Protein AF-A0A126R5C7-F1 (afdb_monomer_lite)

Structure (mmCIF, N/CA/C/O backbone):
data_AF-A0A126R5C7-F1
#
_entry.id   AF-A0A126R5C7-F1
#
loop_
_atom_site.group_PDB
_atom_site.id
_atom_site.type_symbol
_atom_site.label_atom_id
_atom_site.label_alt_id
_atom_site.label_comp_id
_atom_site.label_asym_id
_atom_site.label_entity_id
_atom_site.label_seq_id
_atom_site.pdbx_PDB_ins_code
_atom_site.Cartn_x
_atom_site.Cartn_y
_atom_site.Cartn_z
_atom_site.occupancy
_atom_site.B_iso_or_equiv
_atom_site.auth_seq_id
_atom_site.auth_comp_id
_atom_site.auth_asym_id
_atom_site.auth_atom_id
_atom_site.pdbx_PDB_model_num
ATOM 1 N N . MET A 1 1 ? -19.199 31.320 -38.779 1.00 35.53 1 MET A N 1
ATOM 2 C CA . MET A 1 1 ? -18.948 30.422 -37.627 1.00 35.53 1 MET A CA 1
ATOM 3 C C . MET A 1 1 ? -18.431 29.076 -38.132 1.00 35.53 1 MET A C 1
ATOM 5 O O . MET A 1 1 ? -19.182 28.432 -38.854 1.00 35.53 1 MET A O 1
ATOM 9 N N . PRO A 1 2 ? -17.213 28.617 -37.789 1.00 44.22 2 PRO A N 1
ATOM 10 C CA . PRO A 1 2 ? -16.812 27.230 -38.011 1.00 44.22 2 PRO A CA 1
ATOM 11 C C . PRO A 1 2 ? -16.897 26.415 -36.708 1.00 44.22 2 PRO A C 1
ATOM 13 O O . PRO A 1 2 ? -16.431 26.849 -35.654 1.00 44.22 2 PRO A O 1
ATOM 16 N N . LYS A 1 3 ? -17.504 25.223 -36.772 1.00 55.66 3 LYS A N 1
ATOM 17 C CA . LYS A 1 3 ? -17.557 24.264 -35.657 1.00 55.66 3 LYS A CA 1
ATOM 18 C C . 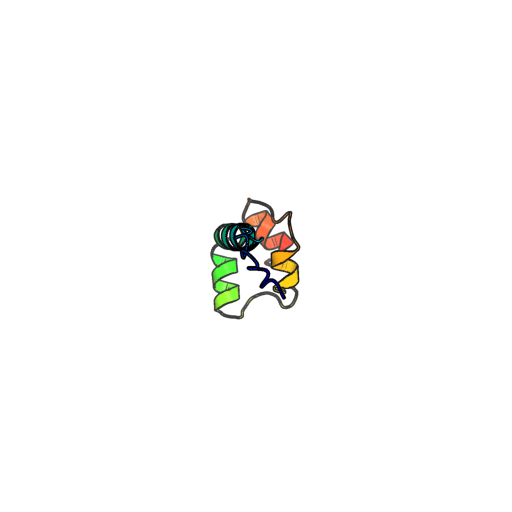LYS A 1 3 ? -16.217 23.528 -35.558 1.00 55.66 3 LYS A C 1
ATOM 20 O O . LYS A 1 3 ? -15.888 22.720 -36.421 1.00 55.66 3 LYS A O 1
ATOM 25 N N . ILE A 1 4 ? -15.455 23.792 -34.499 1.00 57.88 4 ILE A N 1
ATOM 26 C CA . ILE A 1 4 ? -14.228 23.055 -34.171 1.00 57.88 4 ILE A CA 1
ATOM 27 C C . ILE A 1 4 ? -14.625 21.680 -33.623 1.00 57.88 4 ILE A C 1
ATOM 29 O O . ILE A 1 4 ? -15.132 21.558 -32.508 1.00 57.88 4 ILE A O 1
ATOM 33 N N . VAL A 1 5 ? -14.396 20.633 -34.414 1.00 57.66 5 VAL A N 1
ATOM 34 C CA . VAL A 1 5 ? -14.580 19.242 -33.990 1.00 57.66 5 VAL A CA 1
ATOM 35 C C . VAL A 1 5 ? -13.357 18.838 -33.168 1.00 57.66 5 VAL A C 1
ATOM 37 O O . VAL A 1 5 ? -12.299 18.508 -33.701 1.00 57.66 5 VAL A O 1
ATOM 40 N N . ARG A 1 6 ? -13.474 18.909 -31.840 1.00 59.94 6 ARG A N 1
ATOM 41 C CA . ARG A 1 6 ? -12.413 18.490 -30.919 1.00 59.94 6 ARG A CA 1
ATOM 42 C C . ARG A 1 6 ? -12.312 16.963 -30.939 1.00 59.94 6 ARG A C 1
ATOM 44 O O . ARG A 1 6 ? -13.077 16.282 -30.263 1.00 59.94 6 ARG A O 1
ATOM 51 N N . ARG A 1 7 ? -11.367 16.415 -31.715 1.00 57.62 7 ARG A N 1
ATOM 52 C CA . ARG A 1 7 ? -10.946 15.010 -31.583 1.00 57.62 7 ARG A CA 1
ATOM 53 C C . ARG A 1 7 ? -10.500 14.793 -30.138 1.00 57.62 7 ARG A C 1
ATOM 55 O O . ARG A 1 7 ? -9.481 15.341 -29.720 1.00 57.62 7 ARG A O 1
ATOM 62 N N . TYR A 1 8 ? -11.238 13.984 -29.383 1.00 45.25 8 TYR A N 1
ATOM 63 C CA . TYR A 1 8 ? -10.705 13.382 -28.167 1.00 45.25 8 TYR A CA 1
ATOM 64 C C . TYR A 1 8 ? -9.585 12.432 -28.592 1.00 45.25 8 TYR A C 1
ATOM 66 O O . TYR A 1 8 ? -9.812 11.287 -28.984 1.00 45.25 8 TYR A O 1
ATOM 74 N N . SER A 1 9 ? -8.361 12.956 -28.579 1.00 50.81 9 SER A N 1
ATOM 75 C CA . SER A 1 9 ? -7.156 12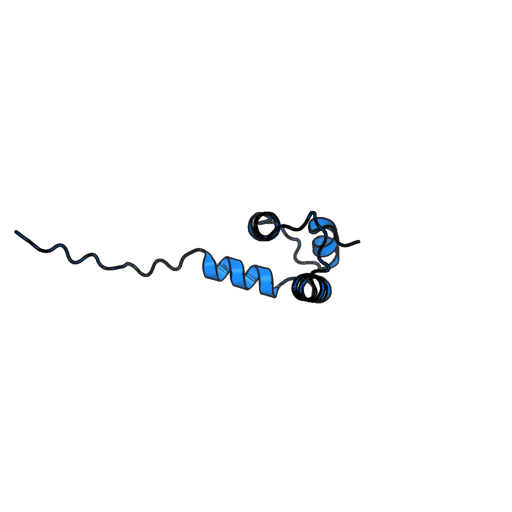.144 -28.623 1.00 50.81 9 SER A CA 1
ATOM 76 C C . SER A 1 9 ? -7.267 11.139 -27.480 1.00 50.81 9 SER A C 1
ATOM 78 O O . SER A 1 9 ? -7.375 11.542 -26.320 1.00 50.81 9 SER A O 1
ATOM 80 N N . HIS A 1 10 ? -7.319 9.844 -27.801 1.00 56.19 10 HIS A N 1
ATOM 81 C CA . HIS A 1 10 ? -7.252 8.773 -26.811 1.00 56.19 10 HIS A CA 1
ATOM 82 C C . HIS A 1 10 ? -5.835 8.762 -26.235 1.00 56.19 10 HIS A C 1
ATOM 84 O O . HIS A 1 10 ? -5.004 7.918 -26.568 1.00 56.19 10 HIS A O 1
ATOM 90 N N . SER A 1 11 ? -5.526 9.740 -25.387 1.00 48.31 11 SER A N 1
ATOM 91 C CA . SER A 1 11 ? -4.344 9.682 -24.553 1.00 48.31 11 SER A CA 1
ATOM 92 C C . SER A 1 11 ? -4.540 8.486 -23.627 1.00 48.31 11 SER A C 1
ATOM 94 O O . SER A 1 11 ? -5.435 8.462 -22.781 1.00 48.31 11 SER A O 1
ATOM 96 N N . LYS A 1 12 ? -3.735 7.434 -23.807 1.00 54.22 12 LYS A N 1
ATOM 97 C CA . LYS A 1 12 ? -3.651 6.348 -22.828 1.00 54.22 12 LYS A CA 1
ATOM 98 C C . LYS A 1 12 ? -3.107 6.944 -21.530 1.00 54.22 12 LYS A C 1
ATOM 100 O O . LYS A 1 12 ? -1.901 7.002 -21.311 1.00 54.22 12 LYS A O 1
ATOM 105 N N . GLY A 1 13 ? 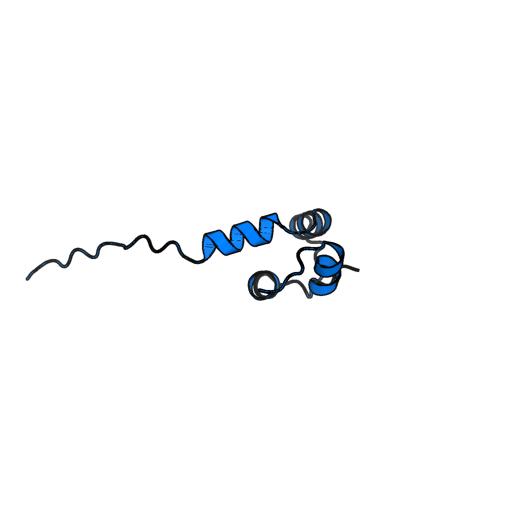-4.005 7.448 -20.689 1.00 56.72 13 GLY A N 1
ATOM 106 C CA . GLY A 1 13 ? -3.668 8.035 -19.402 1.00 56.72 13 GLY A CA 1
ATOM 107 C C . GLY A 1 13 ? -3.006 7.016 -18.460 1.00 56.72 13 GLY A C 1
ATOM 108 O O . GLY A 1 13 ? -2.972 5.812 -18.742 1.00 56.72 13 GLY A O 1
ATOM 109 N N . PRO A 1 14 ? -2.507 7.462 -17.294 1.00 58.78 14 PRO A N 1
ATOM 110 C CA . PRO A 1 14 ? -1.729 6.658 -16.341 1.00 58.78 14 PRO A CA 1
ATOM 111 C C . PRO A 1 14 ? -2.464 5.447 -15.733 1.00 58.78 14 PRO A C 1
ATOM 113 O O . PRO A 1 14 ? -1.882 4.740 -14.914 1.00 58.78 14 PRO A O 1
ATOM 116 N N . ALA A 1 15 ? -3.717 5.186 -16.116 1.00 60.06 15 ALA A N 1
ATOM 117 C CA . ALA A 1 15 ? -4.531 4.074 -15.630 1.00 60.06 15 ALA A CA 1
ATOM 118 C C . ALA A 1 15 ? -3.845 2.707 -15.808 1.00 60.06 15 ALA A C 1
ATOM 120 O O . ALA A 1 15 ? -3.808 1.924 -14.865 1.00 60.06 15 ALA A O 1
ATOM 121 N N . HIS A 1 16 ? -3.204 2.456 -16.954 1.00 60.72 16 HIS A N 1
ATOM 122 C CA . HIS A 1 16 ? -2.524 1.181 -17.226 1.00 60.72 16 HIS A CA 1
ATOM 123 C C . HIS A 1 16 ? -1.376 0.892 -16.240 1.00 60.72 16 HIS A C 1
ATOM 125 O O . HIS A 1 16 ? -1.262 -0.216 -15.723 1.00 60.72 16 HIS A O 1
ATOM 131 N N . LYS A 1 17 ? -0.566 1.907 -15.899 1.00 61.75 17 LYS A N 1
ATOM 132 C CA . LYS A 1 17 ? 0.521 1.765 -14.912 1.00 61.75 17 LYS A CA 1
ATOM 133 C C . LYS A 1 17 ? -0.011 1.550 -13.496 1.00 61.75 17 LYS A C 1
ATOM 135 O O . LYS A 1 17 ? 0.662 0.922 -12.689 1.00 61.75 17 LYS A O 1
ATOM 140 N N . ARG A 1 18 ? -1.198 2.081 -13.181 1.00 64.44 18 ARG A N 1
ATOM 141 C CA . ARG A 1 18 ? -1.846 1.903 -11.872 1.00 64.44 18 ARG A CA 1
ATOM 142 C C . ARG A 1 18 ? -2.368 0.479 -11.703 1.00 64.44 18 ARG A C 1
ATOM 144 O O . ARG A 1 18 ? -2.107 -0.121 -10.671 1.00 64.44 18 ARG A O 1
ATOM 151 N N . VAL A 1 19 ? -3.025 -0.066 -12.727 1.00 68.25 19 VAL A N 1
ATOM 152 C CA . VAL A 1 19 ? -3.530 -1.449 -12.716 1.00 68.25 19 VAL A CA 1
ATOM 153 C C . VAL A 1 19 ? -2.381 -2.452 -12.614 1.00 68.25 19 VAL A C 1
ATOM 155 O O . VAL A 1 19 ? -2.427 -3.334 -11.765 1.00 68.25 19 VAL A O 1
ATOM 158 N N . ALA A 1 20 ? -1.309 -2.268 -13.395 1.00 65.94 20 ALA A N 1
ATOM 159 C CA . ALA A 1 20 ? -0.144 -3.150 -13.333 1.00 65.94 20 ALA A CA 1
ATOM 160 C C . ALA A 1 20 ? 0.479 -3.197 -11.927 1.00 65.94 20 ALA A C 1
ATOM 162 O O . ALA A 1 20 ? 0.739 -4.274 -11.413 1.00 65.94 20 ALA A O 1
ATOM 163 N N . ARG A 1 21 ? 0.659 -2.050 -11.255 1.00 68.12 21 ARG A N 1
ATOM 164 C CA . ARG A 1 21 ? 1.229 -2.016 -9.893 1.00 68.12 21 ARG A CA 1
ATOM 165 C C . ARG A 1 21 ? 0.377 -2.737 -8.857 1.00 68.12 21 ARG A C 1
ATOM 167 O O . ARG A 1 21 ? 0.934 -3.352 -7.960 1.00 68.12 21 ARG A O 1
ATOM 174 N N . LEU A 1 22 ? -0.947 -2.650 -8.977 1.00 71.12 22 LEU A N 1
ATOM 175 C CA . LEU A 1 22 ? -1.855 -3.369 -8.085 1.00 71.12 22 LEU A CA 1
ATOM 176 C C . LEU A 1 22 ? -1.764 -4.884 -8.298 1.00 71.12 22 LEU A C 1
ATOM 178 O O . LEU A 1 22 ? -1.795 -5.626 -7.324 1.00 71.12 22 LEU A O 1
ATOM 182 N N . ALA A 1 23 ? -1.582 -5.334 -9.543 1.00 72.44 23 ALA A N 1
ATOM 183 C CA . ALA A 1 23 ? -1.426 -6.752 -9.867 1.00 72.44 23 ALA A CA 1
ATOM 184 C C . ALA A 1 23 ? -0.121 -7.377 -9.327 1.00 72.44 23 ALA A C 1
ATOM 186 O O . ALA A 1 23 ? -0.048 -8.593 -9.196 1.00 72.44 23 ALA A O 1
ATOM 187 N N . PHE A 1 24 ? 0.895 -6.567 -8.999 1.00 81.31 24 PHE A N 1
ATOM 188 C CA . PHE A 1 24 ? 2.174 -7.035 -8.443 1.00 81.31 24 PHE A CA 1
ATOM 189 C C . PHE A 1 24 ? 2.264 -6.954 -6.914 1.00 81.31 24 PHE A C 1
ATOM 191 O O . PHE A 1 24 ? 3.338 -7.198 -6.361 1.00 81.31 24 PHE A O 1
ATOM 198 N N . LEU A 1 25 ? 1.178 -6.604 -6.221 1.00 88.75 25 LEU A N 1
ATOM 199 C CA . LEU A 1 25 ? 1.165 -6.632 -4.761 1.00 88.75 25 LEU A CA 1
ATOM 200 C C . LEU A 1 25 ? 1.210 -8.067 -4.229 1.00 88.75 25 LEU A C 1
ATOM 202 O O . LEU A 1 25 ? 0.647 -8.986 -4.822 1.00 88.75 25 LEU A O 1
ATOM 206 N N . ALA A 1 26 ? 1.853 -8.242 -3.076 1.00 91.69 26 ALA A N 1
ATOM 207 C CA . ALA A 1 26 ? 1.837 -9.493 -2.340 1.00 91.69 26 ALA A CA 1
ATOM 208 C C . ALA A 1 26 ? 0.378 -9.912 -2.041 1.00 91.69 26 ALA A C 1
ATOM 210 O O . ALA A 1 26 ? -0.427 -9.055 -1.655 1.00 91.69 26 ALA A O 1
ATOM 211 N N . PRO A 1 27 ? 0.016 -11.200 -2.196 1.00 91.75 27 PRO A N 1
ATOM 212 C CA . PRO A 1 27 ? -1.374 -11.645 -2.068 1.00 91.75 27 PRO A CA 1
ATOM 213 C C . PRO A 1 27 ? -2.031 -11.288 -0.730 1.00 91.75 27 PRO A C 1
ATOM 215 O O . PRO A 1 27 ? -3.178 -10.859 -0.697 1.00 91.75 27 PRO A O 1
ATOM 218 N N . ASP A 1 28 ? -1.293 -11.392 0.374 1.00 93.81 28 ASP A N 1
ATOM 219 C CA . ASP A 1 28 ? -1.761 -11.049 1.719 1.00 93.81 28 ASP A CA 1
ATOM 220 C C . ASP A 1 28 ? -2.073 -9.555 1.886 1.00 93.81 28 ASP A C 1
ATOM 222 O O . ASP A 1 28 ? -3.008 -9.199 2.601 1.00 93.81 28 ASP A O 1
ATOM 226 N N . ILE A 1 29 ? -1.350 -8.681 1.180 1.00 91.81 29 ILE A N 1
ATOM 227 C CA . ILE A 1 29 ? -1.626 -7.239 1.159 1.00 91.81 29 ILE A CA 1
ATOM 228 C C . ILE A 1 29 ? -2.931 -6.965 0.412 1.00 91.81 29 ILE A C 1
ATOM 230 O O . ILE A 1 29 ? -3.739 -6.160 0.874 1.00 91.81 29 ILE A O 1
ATOM 234 N N . ILE A 1 30 ? -3.160 -7.640 -0.720 1.00 90.94 30 ILE A N 1
ATOM 235 C CA . ILE A 1 30 ? -4.419 -7.526 -1.470 1.00 90.94 30 ILE A CA 1
ATOM 236 C C . ILE A 1 30 ? -5.583 -7.980 -0.586 1.00 90.94 30 ILE A C 1
ATOM 238 O O . ILE A 1 30 ? -6.551 -7.236 -0.443 1.00 90.94 30 ILE A O 1
ATOM 242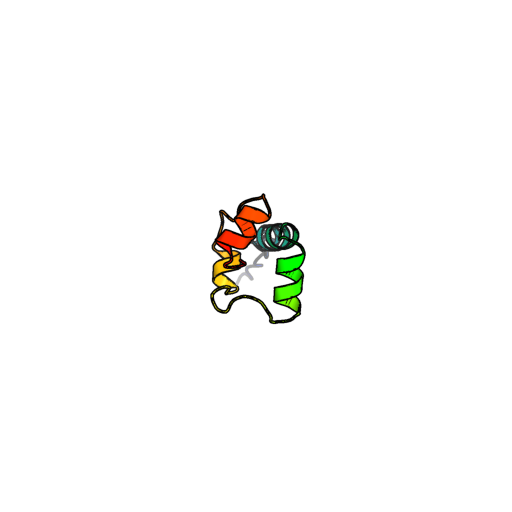 N N . SER A 1 31 ? -5.465 -9.141 0.062 1.00 93.56 31 SER A N 1
ATOM 243 C CA . SER A 1 31 ? -6.493 -9.647 0.976 1.00 93.56 31 SER A CA 1
ATOM 244 C C . SER A 1 31 ? -6.758 -8.681 2.128 1.00 93.56 31 SER A C 1
ATOM 246 O O . SER A 1 31 ? -7.906 -8.350 2.389 1.00 93.56 31 SER A O 1
ATOM 248 N N . ALA A 1 32 ? -5.721 -8.141 2.773 1.00 92.75 32 ALA A N 1
ATOM 249 C CA . ALA A 1 32 ? -5.903 -7.170 3.848 1.00 92.75 32 ALA A CA 1
ATOM 250 C C . ALA A 1 32 ? -6.601 -5.885 3.379 1.00 92.75 32 ALA A C 1
ATOM 252 O O . ALA A 1 32 ? -7.391 -5.328 4.133 1.00 92.75 32 ALA A O 1
ATOM 253 N N . ILE A 1 33 ? -6.344 -5.428 2.148 1.00 90.81 33 ILE A N 1
ATOM 254 C CA . ILE A 1 33 ? -7.049 -4.277 1.569 1.00 90.81 33 ILE A CA 1
ATOM 255 C C . ILE A 1 33 ? -8.532 -4.592 1.347 1.00 90.81 33 ILE A C 1
ATOM 257 O O . ILE A 1 33 ? -9.388 -3.772 1.673 1.00 90.81 33 ILE A O 1
ATOM 261 N N . LEU A 1 34 ? -8.835 -5.763 0.783 1.00 90.06 34 LEU A N 1
ATOM 262 C CA . LEU A 1 34 ? -10.212 -6.193 0.522 1.00 90.06 34 LEU A CA 1
ATOM 263 C C . LEU A 1 34 ? -10.995 -6.423 1.821 1.00 90.06 34 LEU A C 1
ATOM 265 O O . LEU A 1 34 ? -12.168 -6.068 1.894 1.00 90.06 34 LEU A O 1
ATOM 269 N N . ASP A 1 35 ? -10.325 -6.930 2.853 1.00 94.62 35 ASP A N 1
ATOM 270 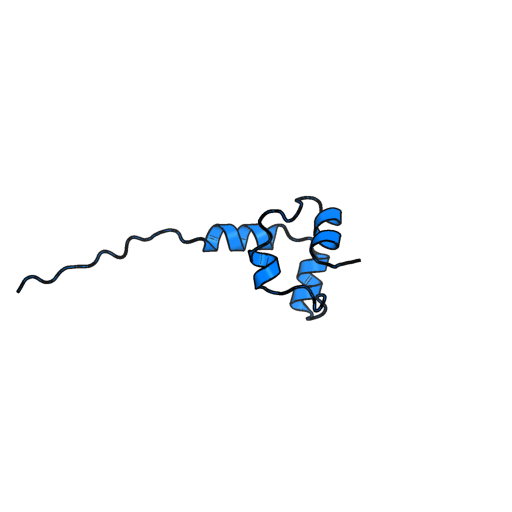C CA . ASP A 1 35 ? -10.900 -7.177 4.176 1.00 94.62 35 ASP A CA 1
ATOM 271 C C . ASP A 1 35 ? -10.994 -5.906 5.042 1.00 94.62 35 ASP A C 1
ATOM 273 O O . ASP A 1 35 ? -11.472 -5.968 6.174 1.00 94.62 35 ASP A O 1
ATOM 277 N N . GLY A 1 36 ? -10.479 -4.759 4.579 1.00 92.56 36 GLY A N 1
ATOM 278 C CA . GLY A 1 36 ? -10.404 -3.532 5.383 1.00 92.56 36 GLY A CA 1
ATOM 279 C C . GLY A 1 36 ? -9.420 -3.606 6.559 1.00 92.56 36 GLY A C 1
ATOM 280 O O . GLY A 1 36 ? -9.484 -2.790 7.477 1.00 92.56 36 GLY A O 1
ATOM 281 N N . ARG A 1 37 ? -8.504 -4.580 6.542 1.00 94.69 37 ARG A N 1
ATOM 282 C CA . ARG A 1 37 ? -7.459 -4.824 7.551 1.00 94.69 37 ARG A CA 1
ATOM 283 C C . ARG A 1 37 ? -6.114 -4.203 7.177 1.00 94.69 37 ARG A C 1
ATOM 285 O O . ARG A 1 37 ? -5.101 -4.518 7.802 1.00 94.69 37 ARG A O 1
ATOM 292 N N . GLN A 1 38 ? -6.059 -3.360 6.144 1.00 92.94 38 GLN A N 1
ATOM 293 C CA . GLN A 1 38 ? -4.817 -2.672 5.819 1.00 92.94 38 GLN A CA 1
ATOM 294 C C . GLN A 1 38 ? -4.374 -1.732 6.958 1.00 92.94 38 GLN A C 1
ATOM 296 O O . GLN A 1 38 ? -5.220 -1.156 7.647 1.00 92.94 38 GLN A O 1
ATOM 301 N N . PRO A 1 39 ? -3.059 -1.502 7.135 1.00 91.06 39 PRO A N 1
ATOM 302 C CA . PRO A 1 39 ? -2.563 -0.514 8.086 1.00 91.06 39 PRO A CA 1
ATOM 303 C C . PRO A 1 39 ? -3.183 0.868 7.841 1.00 91.06 39 PRO A C 1
ATOM 305 O O . PRO A 1 39 ? -3.276 1.310 6.697 1.00 91.06 39 PRO A O 1
ATOM 308 N N . ALA A 1 40 ? -3.515 1.613 8.901 1.00 89.56 40 ALA A N 1
ATOM 309 C CA . ALA A 1 40 ? -4.062 2.975 8.776 1.00 89.56 40 ALA A CA 1
ATOM 310 C C . ALA A 1 40 ? -3.108 3.945 8.046 1.00 89.56 40 ALA A C 1
ATOM 312 O O . ALA A 1 40 ? -3.520 4.952 7.469 1.00 89.56 40 ALA A O 1
ATOM 313 N N . SER A 1 41 ? -1.811 3.630 8.041 1.00 85.12 41 SER A N 1
ATOM 314 C CA . SER A 1 41 ? -0.790 4.357 7.290 1.00 85.12 41 SER A CA 1
ATOM 315 C C . SER A 1 41 ? -0.865 4.110 5.774 1.00 85.12 41 SER A C 1
ATOM 317 O O . SER A 1 41 ? -0.345 4.930 5.010 1.00 85.12 41 SER A O 1
ATOM 319 N N . LEU A 1 42 ? -1.526 3.039 5.316 1.00 87.75 42 LEU A N 1
ATOM 320 C CA . LEU A 1 42 ? -1.690 2.671 3.911 1.00 87.75 42 LEU A CA 1
ATOM 321 C C . LEU A 1 42 ? -2.875 3.411 3.277 1.00 87.75 42 LEU A C 1
ATOM 323 O O . LEU A 1 42 ? -4.011 2.947 3.270 1.00 87.75 42 LEU A O 1
ATOM 327 N N . THR A 1 43 ? -2.598 4.565 2.672 1.00 84.62 43 THR A N 1
ATOM 328 C CA . THR A 1 43 ? -3.614 5.314 1.913 1.00 84.62 43 THR A CA 1
ATOM 329 C C . THR A 1 43 ? -3.534 5.019 0.412 1.00 84.62 43 THR A C 1
ATOM 331 O O . THR A 1 43 ? -2.436 4.770 -0.101 1.00 84.62 43 THR A O 1
ATOM 334 N N . PRO A 1 44 ? -4.637 5.160 -0.354 1.00 78.81 44 PRO A N 1
ATOM 335 C CA . PRO A 1 44 ? -4.611 5.030 -1.815 1.00 78.81 44 PRO A CA 1
ATOM 336 C C . PRO A 1 44 ? -3.577 5.956 -2.463 1.00 78.81 44 PRO A C 1
ATOM 338 O O . PRO A 1 44 ? -2.902 5.595 -3.424 1.00 78.81 44 PRO A O 1
ATOM 341 N N . ARG A 1 45 ? -3.386 7.154 -1.895 1.00 79.75 45 ARG A N 1
ATOM 342 C CA . ARG A 1 45 ? -2.365 8.094 -2.358 1.00 79.75 45 ARG A CA 1
ATOM 343 C C . ARG A 1 45 ? -0.952 7.574 -2.114 1.00 79.75 45 ARG A C 1
ATOM 345 O O . ARG A 1 45 ? -0.121 7.764 -2.994 1.00 79.75 45 ARG A O 1
ATOM 352 N N . ARG A 1 46 ? -0.670 6.930 -0.976 1.00 78.88 46 ARG A N 1
ATOM 353 C CA . ARG A 1 46 ? 0.635 6.291 -0.732 1.00 78.88 46 ARG A CA 1
ATOM 354 C C . ARG A 1 46 ? 0.853 5.121 -1.684 1.00 78.88 46 ARG A C 1
ATOM 356 O O . ARG A 1 46 ? 1.878 5.097 -2.356 1.00 78.88 46 ARG A O 1
ATOM 363 N N . LEU A 1 47 ? -0.143 4.253 -1.849 1.00 80.44 47 LEU A N 1
ATOM 364 C CA . LEU A 1 47 ? -0.077 3.124 -2.780 1.00 80.44 47 LEU A CA 1
ATOM 365 C C . LEU A 1 47 ? 0.226 3.568 -4.222 1.00 80.44 47 LEU A C 1
ATOM 367 O O . LEU A 1 47 ? 1.017 2.952 -4.927 1.00 80.44 47 LEU A O 1
ATOM 371 N N . MET A 1 48 ? -0.359 4.690 -4.650 1.00 76.94 48 MET A N 1
ATOM 372 C CA . MET A 1 48 ? -0.173 5.225 -6.003 1.00 76.94 48 MET A CA 1
ATOM 373 C C . MET A 1 48 ? 1.098 6.071 -6.171 1.00 76.94 48 MET A C 1
ATOM 375 O O . MET A 1 48 ? 1.615 6.158 -7.290 1.00 76.94 48 MET A O 1
ATOM 379 N N . LYS A 1 49 ? 1.582 6.720 -5.099 1.00 71.25 49 LYS A N 1
ATOM 380 C CA . LYS A 1 49 ? 2.772 7.590 -5.116 1.00 71.25 49 LYS A CA 1
ATOM 381 C C . LYS A 1 49 ? 4.083 6.856 -4.890 1.00 71.25 49 LYS A C 1
ATOM 383 O O . LYS A 1 49 ? 5.103 7.368 -5.345 1.00 71.25 49 LYS A O 1
ATOM 388 N N . HIS A 1 50 ? 4.084 5.703 -4.223 1.00 64.88 50 HIS A N 1
ATOM 389 C CA . HIS A 1 50 ? 5.284 4.880 -4.128 1.00 64.88 50 HIS A CA 1
ATOM 390 C C . HIS A 1 50 ? 5.590 4.286 -5.511 1.00 64.88 50 HIS A C 1
ATOM 392 O O . HIS A 1 50 ? 5.226 3.167 -5.846 1.00 64.88 50 HIS A O 1
ATOM 398 N N . ALA A 1 51 ? 6.268 5.069 -6.349 1.00 56.34 51 ALA A N 1
ATO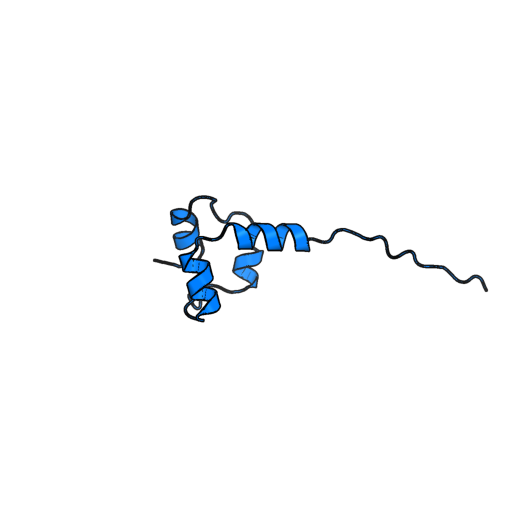M 399 C CA . ALA A 1 51 ? 6.808 4.622 -7.628 1.00 56.34 51 ALA A CA 1
ATOM 400 C C . ALA A 1 51 ? 7.943 3.590 -7.458 1.00 56.34 51 ALA A C 1
ATOM 402 O O . ALA A 1 51 ? 8.381 3.014 -8.446 1.00 56.34 51 ALA A O 1
ATOM 403 N N . ALA A 1 52 ? 8.380 3.344 -6.218 1.00 66.62 52 ALA A N 1
ATOM 404 C CA . ALA A 1 52 ? 9.438 2.416 -5.839 1.00 66.62 52 ALA A CA 1
ATOM 405 C C . ALA A 1 52 ? 8.949 1.398 -4.790 1.00 66.62 52 ALA A C 1
ATOM 407 O O . ALA A 1 52 ? 9.617 1.170 -3.785 1.00 66.62 52 ALA A O 1
ATOM 408 N N . ILE A 1 53 ? 7.751 0.829 -4.973 1.00 74.88 53 ILE A N 1
ATOM 409 C CA . ILE A 1 53 ? 7.394 -0.391 -4.234 1.00 74.88 53 ILE A CA 1
ATOM 410 C C . ILE A 1 53 ? 8.365 -1.490 -4.705 1.00 74.88 53 ILE A C 1
ATOM 412 O O . ILE A 1 53 ? 8.442 -1.714 -5.916 1.00 74.88 53 ILE A O 1
ATOM 416 N N . PRO A 1 54 ? 9.122 -2.143 -3.803 1.00 82.69 54 PRO A N 1
ATOM 417 C CA . PRO A 1 54 ? 10.015 -3.230 -4.188 1.00 82.69 54 PRO A CA 1
ATOM 418 C C . PRO A 1 54 ? 9.256 -4.353 -4.903 1.00 82.69 54 PRO A C 1
ATOM 420 O O . PRO A 1 54 ? 8.094 -4.623 -4.601 1.00 82.69 54 PRO A O 1
ATOM 423 N N . LEU A 1 55 ? 9.898 -5.019 -5.863 1.00 82.88 55 LEU A N 1
ATOM 424 C CA . LEU A 1 55 ? 9.280 -6.164 -6.541 1.00 82.88 55 LEU A CA 1
ATOM 425 C C . LEU A 1 55 ? 9.199 -7.390 -5.622 1.00 82.88 55 LEU A C 1
ATOM 427 O O . LEU A 1 55 ? 8.312 -8.221 -5.791 1.00 82.88 55 LEU A O 1
ATOM 431 N N . ASP A 1 56 ? 10.088 -7.491 -4.631 1.00 89.56 56 ASP A N 1
ATOM 432 C CA . ASP A 1 56 ? 10.064 -8.568 -3.653 1.00 89.56 56 ASP A CA 1
ATOM 433 C C . ASP A 1 56 ? 8.999 -8.318 -2.576 1.00 89.56 56 ASP A C 1
ATOM 435 O O . ASP A 1 56 ? 8.900 -7.239 -1.989 1.00 89.56 56 ASP A O 1
ATOM 439 N N . TRP A 1 57 ? 8.201 -9.340 -2.268 1.00 91.12 57 TRP A N 1
ATOM 440 C CA . TRP A 1 57 ? 7.081 -9.206 -1.333 1.00 91.12 57 TRP A CA 1
ATOM 441 C C . TRP A 1 57 ? 7.498 -8.798 0.084 1.00 91.12 57 TRP A C 1
ATOM 443 O O . TRP A 1 57 ? 6.729 -8.147 0.789 1.00 91.12 57 TRP A O 1
ATOM 453 N N . LYS A 1 58 ? 8.709 -9.151 0.529 1.00 91.56 58 LYS A N 1
ATOM 454 C CA . LYS A 1 58 ? 9.210 -8.742 1.849 1.00 91.56 58 LYS A CA 1
ATOM 455 C C . LYS A 1 58 ? 9.420 -7.226 1.902 1.00 91.56 58 LYS A C 1
ATOM 457 O O . LYS A 1 58 ? 8.978 -6.572 2.847 1.00 91.56 58 LYS A O 1
ATOM 462 N N . GLY A 1 59 ? 10.038 -6.667 0.869 1.00 90.31 59 GLY A N 1
ATOM 463 C CA . GLY A 1 59 ? 10.208 -5.238 0.668 1.00 90.31 59 GLY A CA 1
ATOM 464 C C . GLY A 1 59 ? 8.873 -4.515 0.531 1.00 90.31 59 GLY A C 1
ATOM 465 O O . GLY A 1 59 ? 8.709 -3.446 1.118 1.00 90.31 59 GLY A O 1
ATOM 466 N N . GLN A 1 60 ? 7.893 -5.116 -0.152 1.00 90.50 60 GLN A N 1
ATOM 467 C CA . GLN A 1 60 ? 6.533 -4.570 -0.222 1.00 90.50 60 GLN A CA 1
ATOM 468 C C . GLN A 1 60 ? 5.897 -4.430 1.153 1.00 90.50 60 GLN A C 1
ATOM 470 O O . GLN A 1 60 ? 5.436 -3.343 1.490 1.00 90.50 60 GLN A O 1
ATOM 475 N N . ARG A 1 61 ? 5.910 -5.494 1.964 1.00 90.94 61 ARG A N 1
ATOM 476 C CA . ARG A 1 61 ? 5.321 -5.470 3.308 1.00 90.94 61 ARG A CA 1
ATOM 477 C C . ARG A 1 61 ? 5.925 -4.353 4.149 1.00 90.94 61 ARG A C 1
ATOM 479 O O . ARG A 1 61 ? 5.205 -3.464 4.597 1.00 90.94 61 ARG A O 1
ATOM 486 N N . LYS A 1 62 ? 7.258 -4.300 4.213 1.00 89.56 62 LYS A N 1
ATOM 487 C CA . LYS A 1 62 ? 7.988 -3.244 4.926 1.00 89.56 62 LYS A CA 1
ATOM 488 C C . LYS A 1 62 ? 7.639 -1.841 4.416 1.00 89.56 62 LYS A C 1
ATOM 490 O O . LYS A 1 62 ? 7.395 -0.944 5.217 1.00 89.56 62 LYS A O 1
ATOM 495 N N . ALA A 1 63 ? 7.610 -1.638 3.098 1.00 87.12 63 ALA A N 1
ATOM 496 C CA . ALA A 1 63 ? 7.316 -0.337 2.496 1.00 87.12 63 ALA A CA 1
ATOM 497 C C . ALA A 1 63 ? 5.864 0.115 2.719 1.00 87.12 63 ALA A C 1
ATOM 499 O O . ALA A 1 63 ? 5.587 1.313 2.772 1.00 87.12 63 ALA A O 1
ATOM 500 N N . LEU A 1 64 ? 4.943 -0.839 2.846 1.00 88.00 64 LEU A N 1
ATOM 501 C CA . LEU A 1 64 ? 3.507 -0.607 2.984 1.00 88.00 64 LEU A CA 1
ATOM 502 C C . LEU A 1 64 ? 3.024 -0.700 4.441 1.00 88.00 64 LEU A C 1
ATOM 504 O O . LEU A 1 64 ? 1.833 -0.538 4.693 1.00 88.00 64 LEU A O 1
ATOM 508 N N . GLY A 1 65 ? 3.939 -0.895 5.396 1.00 88.50 65 GLY A N 1
ATOM 509 C CA . GLY A 1 65 ? 3.633 -0.941 6.828 1.00 88.50 65 GLY A CA 1
ATOM 510 C C . GLY A 1 65 ? 3.014 -2.257 7.299 1.00 88.50 65 GLY A C 1
ATOM 511 O O . GLY A 1 65 ? 2.417 -2.285 8.369 1.00 88.50 65 GLY A O 1
ATOM 512 N N . PHE A 1 66 ? 3.144 -3.321 6.508 1.00 84.81 66 PHE A N 1
ATOM 513 C CA . PHE A 1 66 ? 2.837 -4.684 6.920 1.00 84.81 66 PHE A CA 1
ATOM 514 C C . PHE A 1 66 ? 4.075 -5.283 7.596 1.00 84.81 66 PHE A C 1
ATOM 516 O O . PHE A 1 66 ? 5.175 -5.262 7.034 1.00 84.81 66 PHE A O 1
ATOM 523 N N . GLY A 1 67 ? 3.886 -5.795 8.805 1.00 72.56 67 GLY A N 1
ATOM 524 C CA . GLY A 1 67 ? 4.885 -6.450 9.641 1.00 72.56 67 GLY A CA 1
ATOM 525 C C . GLY A 1 67 ? 4.193 -7.459 10.531 1.00 72.56 67 GLY A C 1
ATOM 526 O O . GLY A 1 67 ? 3.104 -7.106 11.034 1.00 72.56 67 GLY A O 1
#

Secondary structure (DSSP, 8-state):
-------------THHHHHHHHHTS-HHHHHHHHTT-S-TT--HHHHHH-TT--SSHHHHHHHHT--

Sequence (67 aa):
MPKIVRRYSHSKGPAHKRVARLAFLAPDIISAILDGRQPASLTPRRLMKHAAIPLDWKGQRKALGFG

Radius of gyration: 17.57 Å; chains: 1; bounding box: 29×42×48 Å

pLDDT: mean 75.98, std 15.69, range [35.53, 94.69]

Foldseek 3Di:
DDDDDDPPDPPVPCVVVLVVLLVLADPVQVVCVVVVNFPPQQDPCQSVPPPPQDSDNVSNCVSRVHD